Protein AF-A0A3N9P8U3-F1 (afdb_monomer)

Mean predicted aligned error: 7.66 Å

Radius of gyration: 20.91 Å; Cα contacts (8 Å, |Δi|>4): 66; chains: 1; bounding box: 48×37×59 Å

Nearest PDB structures (foldseek):
  6rko-assembly1_B  TM=9.359E-01  e=2.203E-04  Escherichia coli K-12
  7ose-assembly1_B  TM=9.452E-01  e=1.813E-03  Escherichia coli BW25113
  8b4o-assembly1_B  TM=9.334E-01  e=2.630E-03  Corynebacterium glutamicum

pLDDT: mean 86.32, std 10.21, range [51.56, 98.0]

Structure (mmCIF, N/CA/C/O backbone):
data_AF-A0A3N9P8U3-F1
#
_entry.id   AF-A0A3N9P8U3-F1
#
loop_
_atom_site.group_PDB
_atom_site.id
_atom_site.type_symbol
_atom_site.label_atom_id
_atom_site.label_alt_id
_atom_site.label_comp_id
_atom_site.label_asym_id
_atom_site.label_entity_id
_atom_site.label_seq_id
_atom_site.pdbx_PDB_ins_code
_atom_site.Cartn_x
_atom_site.Cartn_y
_atom_site.Cartn_z
_atom_site.occupancy
_atom_site.B_iso_or_equiv
_atom_site.auth_seq_id
_atom_site.auth_comp_id
_atom_site.auth_asym_id
_atom_site.auth_atom_id
_atom_site.pdbx_PDB_model_num
ATOM 1 N N . HIS A 1 1 ? -5.452 -2.810 -25.501 1.00 52.22 1 HIS A N 1
ATOM 2 C CA . HIS A 1 1 ? -4.204 -3.133 -24.777 1.00 52.22 1 HIS A CA 1
ATOM 3 C C . HIS A 1 1 ? -4.468 -3.711 -23.383 1.00 52.22 1 HIS A C 1
ATOM 5 O O . HIS A 1 1 ? -4.091 -4.853 -23.169 1.00 52.22 1 HIS A O 1
ATOM 11 N N . MET A 1 2 ? -5.184 -3.024 -22.478 1.00 51.56 2 MET A N 1
ATOM 12 C CA . MET A 1 2 ? -5.485 -3.561 -21.130 1.00 51.56 2 MET A CA 1
ATOM 13 C C . MET A 1 2 ? -6.269 -4.888 -21.149 1.00 51.56 2 MET A C 1
ATOM 15 O O . MET A 1 2 ? -5.931 -5.820 -20.431 1.00 51.56 2 MET A O 1
ATOM 19 N N . THR A 1 3 ? -7.260 -5.040 -22.031 1.00 57.19 3 THR A N 1
ATOM 20 C CA . THR A 1 3 ? -8.093 -6.259 -22.121 1.00 57.19 3 THR A CA 1
ATOM 21 C C . THR A 1 3 ? -7.338 -7.521 -22.560 1.00 57.19 3 THR A C 1
ATOM 23 O O . THR A 1 3 ? -7.812 -8.625 -22.303 1.00 57.19 3 THR A O 1
ATOM 26 N N . ALA A 1 4 ? -6.167 -7.385 -23.194 1.00 57.69 4 ALA A N 1
ATOM 27 C CA . ALA A 1 4 ? -5.326 -8.521 -23.576 1.00 57.69 4 ALA A CA 1
ATOM 28 C C . ALA A 1 4 ? -4.525 -9.068 -22.379 1.00 57.69 4 ALA A C 1
ATOM 30 O O . ALA A 1 4 ? -4.391 -10.280 -22.245 1.00 57.69 4 ALA A O 1
ATOM 31 N N . VAL A 1 5 ? -4.083 -8.187 -21.472 1.00 60.38 5 VAL A N 1
ATOM 32 C CA . VAL A 1 5 ? -3.374 -8.544 -20.227 1.00 60.38 5 VAL A CA 1
ATOM 33 C C . VAL A 1 5 ? -4.307 -9.269 -19.251 1.00 60.38 5 VAL A C 1
ATOM 35 O O . VAL A 1 5 ? -3.931 -10.268 -18.645 1.00 60.38 5 VAL A O 1
ATOM 38 N N . PHE A 1 6 ? -5.570 -8.844 -19.161 1.00 57.88 6 PHE A N 1
ATOM 39 C CA . PHE A 1 6 ? -6.568 -9.522 -18.323 1.00 57.88 6 PHE A CA 1
ATOM 40 C C . PHE A 1 6 ? -6.902 -10.950 -18.786 1.00 57.88 6 PHE A C 1
ATOM 42 O O . PHE A 1 6 ? -7.304 -11.769 -17.964 1.00 57.88 6 PHE A O 1
ATOM 49 N N . LYS A 1 7 ? -6.729 -11.276 -20.076 1.00 58.47 7 LYS A N 1
ATOM 50 C CA . LYS A 1 7 ? -6.957 -12.637 -20.595 1.00 58.47 7 LYS A CA 1
ATOM 51 C C . LYS A 1 7 ? -5.778 -13.583 -20.354 1.00 58.47 7 LYS A C 1
ATOM 53 O O . LYS A 1 7 ? -5.993 -14.788 -20.295 1.00 58.47 7 LYS A O 1
ATOM 58 N N . SER A 1 8 ? -4.558 -13.063 -20.218 1.00 63.62 8 SER A N 1
ATOM 59 C CA . SER A 1 8 ? -3.352 -13.861 -19.960 1.00 63.62 8 SER A CA 1
ATOM 60 C C . SER A 1 8 ? -3.023 -14.015 -18.471 1.00 63.62 8 SER A C 1
ATOM 62 O O . SER A 1 8 ? -2.350 -14.975 -18.104 1.00 63.62 8 SER A O 1
ATOM 64 N N . PHE A 1 9 ? -3.528 -13.128 -17.605 1.00 67.06 9 PHE A N 1
ATOM 65 C CA . PHE A 1 9 ? -3.340 -13.191 -16.152 1.00 67.06 9 PHE A CA 1
ATOM 66 C C . PHE A 1 9 ? -4.631 -13.602 -15.420 1.00 67.06 9 PHE A C 1
ATOM 68 O O . PHE A 1 9 ? -5.352 -12.732 -14.925 1.00 67.06 9 PHE A O 1
ATOM 75 N N . PRO A 1 10 ? -4.914 -14.912 -15.249 1.00 73.19 10 PRO A N 1
ATOM 76 C CA . PRO A 1 10 ? -6.064 -15.373 -14.460 1.00 73.19 10 PRO A CA 1
ATOM 77 C C . PRO A 1 10 ? -6.038 -14.836 -13.018 1.00 73.19 10 PRO A C 1
ATOM 79 O O . PRO A 1 10 ? -7.084 -14.592 -12.425 1.00 73.19 10 PRO A O 1
ATOM 82 N N . LEU A 1 11 ? -4.847 -14.557 -12.474 1.00 76.50 11 LEU A N 1
ATOM 83 C CA . LEU A 1 11 ? -4.656 -13.910 -11.170 1.00 76.50 11 LEU A CA 1
ATOM 84 C C . LEU A 1 11 ? -5.320 -12.529 -11.062 1.00 76.50 11 LEU A C 1
ATOM 86 O O . LEU A 1 11 ? -5.852 -12.206 -10.004 1.00 76.50 11 LEU A O 1
ATOM 90 N N . ALA A 1 12 ? -5.349 -11.730 -12.133 1.00 79.75 12 ALA A N 1
ATOM 91 C CA . ALA A 1 12 ? -6.002 -10.420 -12.109 1.00 79.75 12 ALA A CA 1
ATOM 92 C C . ALA A 1 12 ? -7.515 -10.555 -11.879 1.00 79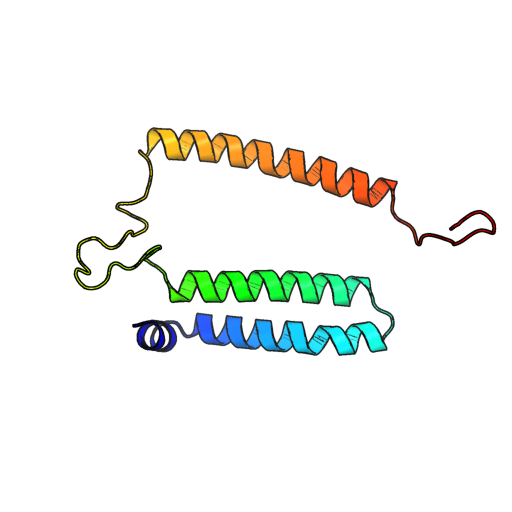.75 12 ALA A C 1
ATOM 94 O O . ALA A 1 12 ? -8.107 -9.769 -11.142 1.00 79.75 12 ALA A O 1
ATOM 95 N N . PHE A 1 13 ? -8.132 -11.598 -12.441 1.00 82.56 13 PHE A N 1
ATOM 96 C CA . PHE A 1 13 ? -9.538 -11.910 -12.195 1.00 82.56 13 PHE A CA 1
ATOM 97 C C . PHE A 1 13 ? -9.785 -12.307 -10.733 1.00 82.56 13 PHE A C 1
ATOM 99 O O . PHE A 1 13 ? -10.729 -11.815 -10.120 1.00 82.56 13 PHE A O 1
ATOM 106 N N . PHE A 1 14 ? -8.906 -13.122 -10.139 1.00 84.94 14 PHE A N 1
ATOM 107 C CA . PHE A 1 14 ? -9.001 -13.472 -8.717 1.00 84.94 14 PHE A CA 1
ATOM 108 C C . PHE A 1 14 ? -8.853 -12.254 -7.799 1.00 84.94 14 PHE A C 1
ATOM 110 O O . PHE A 1 14 ? -9.603 -12.130 -6.835 1.00 84.94 14 PHE A O 1
ATOM 117 N N . ILE A 1 15 ? -7.935 -11.332 -8.103 1.00 86.12 15 ILE A N 1
ATOM 118 C CA . ILE A 1 15 ? -7.758 -10.096 -7.326 1.00 86.12 15 ILE A CA 1
ATOM 119 C C . ILE A 1 15 ? -8.986 -9.186 -7.472 1.00 86.12 15 ILE A C 1
ATOM 121 O O . ILE A 1 15 ? -9.434 -8.612 -6.482 1.00 86.12 15 ILE A O 1
ATOM 125 N N . ALA A 1 16 ? -9.573 -9.090 -8.670 1.00 86.69 16 ALA A N 1
ATOM 126 C CA . ALA A 1 16 ? -10.802 -8.331 -8.903 1.00 86.69 16 ALA A CA 1
ATOM 127 C C . ALA A 1 16 ? -11.989 -8.918 -8.135 1.00 86.69 16 ALA A C 1
ATOM 129 O O . ALA A 1 16 ? -12.730 -8.185 -7.480 1.00 86.69 16 ALA A O 1
ATOM 130 N N . LEU A 1 17 ? -12.127 -10.244 -8.147 1.00 88.38 17 LEU A N 1
ATOM 131 C CA . LEU A 1 17 ? -13.146 -10.938 -7.372 1.00 88.38 17 LEU A CA 1
ATOM 132 C C . LEU A 1 17 ? -12.943 -10.716 -5.868 1.00 88.38 17 LEU A C 1
ATOM 134 O O . LEU A 1 17 ? -13.891 -10.391 -5.159 1.00 88.38 17 LEU A O 1
ATOM 138 N N . LEU A 1 18 ? -11.705 -10.828 -5.383 1.00 88.56 18 LEU A N 1
ATOM 139 C CA . LEU A 1 18 ? -11.369 -10.587 -3.982 1.00 88.56 18 LEU A CA 1
ATOM 140 C C . LEU A 1 18 ? -11.639 -9.134 -3.575 1.00 88.56 18 LEU A C 1
ATOM 142 O O . LEU A 1 18 ? -12.159 -8.903 -2.488 1.00 88.56 18 LEU A O 1
ATOM 146 N N . ASN A 1 19 ? -11.354 -8.163 -4.447 1.00 90.06 19 ASN A N 1
ATOM 147 C CA . ASN A 1 19 ? -11.691 -6.758 -4.228 1.00 90.06 19 ASN A CA 1
ATOM 148 C C . ASN A 1 19 ? -13.209 -6.560 -4.095 1.00 90.06 19 ASN A C 1
ATOM 150 O O . ASN A 1 19 ? -13.668 -5.948 -3.133 1.00 90.06 19 ASN A O 1
ATOM 154 N N . MET A 1 20 ? -13.988 -7.144 -5.008 1.00 89.31 20 MET A N 1
ATOM 155 C CA . MET A 1 20 ? -15.449 -7.075 -4.972 1.00 89.31 20 MET A CA 1
ATOM 156 C C . MET A 1 20 ? -16.013 -7.694 -3.685 1.00 89.31 20 MET A C 1
ATOM 158 O O . MET A 1 20 ? -16.891 -7.110 -3.049 1.00 89.31 20 MET A O 1
ATOM 162 N N . LEU A 1 21 ? -15.468 -8.837 -3.257 1.00 89.88 21 LEU A N 1
ATOM 163 C CA . LEU A 1 21 ? -15.828 -9.475 -1.991 1.00 89.88 21 LEU A CA 1
ATOM 164 C C . LEU A 1 21 ? -15.431 -8.620 -0.782 1.00 89.88 21 LEU A C 1
ATOM 166 O O . LEU A 1 21 ? -16.218 -8.504 0.154 1.00 89.88 21 LEU A O 1
ATOM 170 N N . ALA A 1 22 ? -14.253 -7.990 -0.802 1.00 88.06 22 ALA A N 1
ATOM 171 C CA . ALA A 1 22 ? -13.806 -7.098 0.264 1.00 88.06 22 ALA A CA 1
ATOM 172 C C . ALA A 1 22 ? -14.748 -5.895 0.412 1.00 88.06 22 ALA A C 1
ATOM 174 O O . ALA A 1 22 ? -15.158 -5.588 1.528 1.00 88.06 22 ALA A O 1
ATOM 175 N N . ILE A 1 23 ? -15.162 -5.277 -0.701 1.00 89.62 23 ILE A 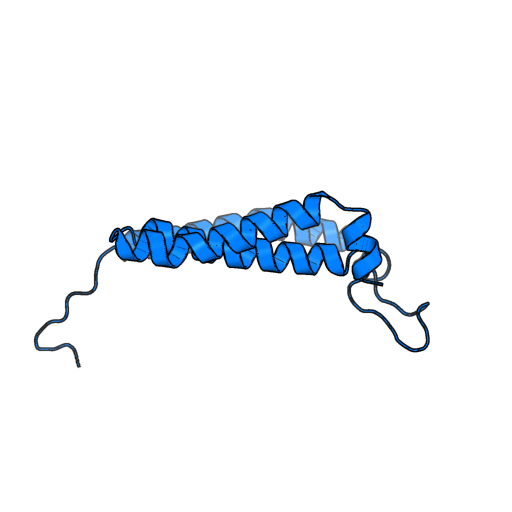N 1
ATOM 176 C CA . ILE A 1 23 ? -16.133 -4.173 -0.709 1.00 89.62 23 ILE A CA 1
ATOM 177 C C . ILE A 1 23 ? -17.492 -4.641 -0.181 1.00 89.62 23 ILE A C 1
ATOM 179 O O . ILE A 1 23 ? -18.065 -3.990 0.691 1.00 89.62 23 ILE A O 1
ATOM 183 N N . ALA A 1 24 ? -17.993 -5.785 -0.652 1.00 89.75 24 ALA A N 1
ATOM 184 C CA . ALA A 1 24 ? -19.269 -6.340 -0.203 1.00 89.75 24 ALA A CA 1
ATOM 185 C C . ALA A 1 24 ? -19.264 -6.725 1.288 1.00 89.75 24 ALA A C 1
ATOM 187 O O . ALA A 1 24 ? -20.304 -6.686 1.948 1.00 89.75 24 ALA A O 1
ATOM 188 N N . ASN A 1 25 ? -18.100 -7.069 1.845 1.00 89.12 25 ASN A N 1
ATOM 189 C CA . ASN A 1 25 ? -17.975 -7.430 3.252 1.00 89.12 25 ASN A CA 1
ATOM 190 C C . ASN A 1 25 ? -18.011 -6.213 4.197 1.00 89.12 25 ASN A C 1
ATOM 192 O O . ASN A 1 25 ? -18.340 -6.373 5.370 1.00 89.12 25 ASN A O 1
ATOM 196 N N . ILE A 1 26 ? -17.740 -4.996 3.707 1.00 87.88 26 ILE A N 1
ATOM 197 C CA . ILE A 1 26 ? -17.783 -3.761 4.510 1.00 87.88 26 ILE A CA 1
ATOM 198 C C . ILE A 1 26 ? -19.175 -3.513 5.123 1.00 87.88 26 ILE A C 1
ATOM 200 O O . ILE A 1 26 ? -19.259 -3.466 6.352 1.00 87.88 26 ILE A O 1
ATOM 204 N N . PRO A 1 27 ? -20.279 -3.394 4.350 1.00 87.81 27 PRO A N 1
ATOM 205 C CA . PRO A 1 27 ? -21.600 -3.151 4.931 1.00 87.81 27 PRO A CA 1
ATOM 206 C C . PRO A 1 27 ? -22.026 -4.292 5.860 1.00 87.81 27 PRO A C 1
ATOM 208 O O . PRO A 1 27 ? -22.596 -4.045 6.920 1.00 87.81 27 PRO A O 1
ATOM 211 N N . ARG A 1 28 ? -21.681 -5.541 5.519 1.00 87.31 28 ARG A N 1
ATOM 212 C CA . ARG A 1 28 ? -21.967 -6.713 6.355 1.00 87.31 28 ARG A CA 1
ATOM 213 C C . ARG A 1 28 ? -21.310 -6.616 7.735 1.00 87.31 28 ARG A C 1
ATOM 215 O O . ARG A 1 28 ? -21.973 -6.856 8.740 1.00 87.31 28 ARG A O 1
ATOM 222 N N . GLU A 1 29 ? -20.025 -6.277 7.803 1.00 87.94 29 GLU A N 1
ATOM 223 C CA . GLU A 1 29 ? -19.299 -6.168 9.078 1.00 87.94 29 GLU A CA 1
ATOM 224 C C . GLU A 1 29 ? -19.752 -4.949 9.898 1.00 87.94 29 GLU A C 1
ATOM 226 O O . GLU A 1 29 ? -19.810 -5.034 11.127 1.00 87.94 29 GLU A O 1
ATOM 231 N N . ILE A 1 30 ? -20.161 -3.859 9.235 1.00 87.44 30 ILE A N 1
ATOM 232 C CA . ILE A 1 30 ? -20.790 -2.700 9.892 1.00 87.44 30 ILE A CA 1
ATOM 233 C C . ILE A 1 30 ? -22.124 -3.107 10.535 1.00 87.44 30 ILE A C 1
ATOM 235 O O . ILE A 1 30 ? -22.345 -2.822 11.709 1.00 87.44 30 ILE A O 1
ATOM 239 N N . HIS A 1 31 ? -22.984 -3.850 9.827 1.00 87.88 31 HIS A N 1
ATOM 240 C CA . HIS A 1 31 ? -24.243 -4.355 10.395 1.00 87.88 31 HIS A CA 1
ATOM 241 C C . HIS A 1 31 ? -24.033 -5.265 11.616 1.00 87.88 31 HIS A C 1
ATOM 243 O O . HIS A 1 31 ? -24.866 -5.295 12.520 1.00 87.88 31 HIS A O 1
ATOM 249 N N . HIS A 1 32 ? -22.911 -5.985 11.675 1.00 88.56 32 HIS A N 1
ATOM 250 C CA . HIS A 1 32 ? -22.544 -6.814 12.822 1.00 88.56 32 HIS A CA 1
ATOM 251 C C . HIS A 1 32 ? -21.816 -6.050 13.948 1.00 88.56 32 HIS A C 1
ATOM 253 O O . HIS A 1 32 ? -21.376 -6.695 14.901 1.00 88.56 32 HIS A O 1
ATOM 259 N N . ASN A 1 33 ? -21.701 -4.714 13.881 1.00 85.31 33 ASN A N 1
ATOM 260 C CA . ASN A 1 33 ? -20.962 -3.866 14.833 1.00 85.31 33 ASN A CA 1
ATOM 261 C C . ASN A 1 33 ? -19.486 -4.282 15.012 1.00 85.31 33 ASN A C 1
ATOM 263 O O . ASN A 1 33 ? -18.916 -4.195 16.102 1.00 85.31 33 ASN A O 1
ATOM 267 N N . ARG A 1 34 ? -18.853 -4.787 13.945 1.00 87.88 34 ARG A N 1
ATOM 268 C CA . ARG A 1 34 ? -17.452 -5.239 13.935 1.00 87.88 34 ARG A CA 1
ATOM 269 C C . ARG A 1 34 ? -16.566 -4.239 13.194 1.00 87.88 34 ARG A C 1
ATOM 271 O O . ARG A 1 34 ? -15.904 -4.580 12.213 1.00 87.88 34 ARG A O 1
ATOM 278 N N . ASP A 1 35 ? -16.510 -3.012 13.705 1.00 85.38 35 ASP A N 1
ATOM 279 C CA . ASP A 1 35 ? -15.862 -1.856 13.062 1.00 85.38 35 ASP A CA 1
AT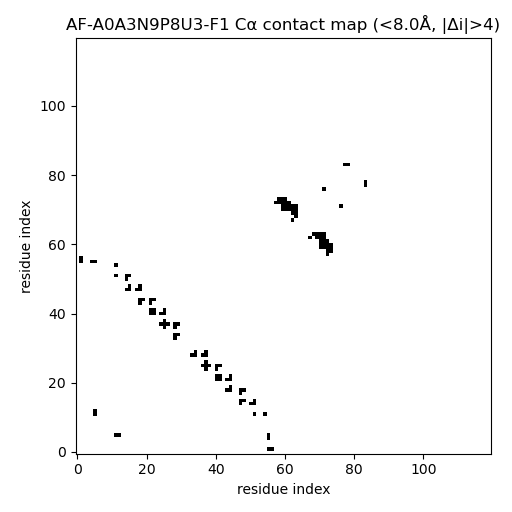OM 280 C C . ASP A 1 35 ? -14.410 -2.123 12.625 1.00 85.38 35 ASP A C 1
ATOM 282 O O . ASP A 1 35 ? -13.998 -1.736 11.533 1.00 85.38 35 ASP A O 1
ATOM 286 N N . PHE A 1 36 ? -13.636 -2.863 13.427 1.00 86.25 36 PHE A N 1
ATOM 287 C CA . PHE A 1 36 ? -12.251 -3.214 13.089 1.00 86.25 36 PHE A CA 1
ATOM 288 C C . PHE A 1 36 ? -12.142 -4.096 11.832 1.00 86.25 36 PHE A C 1
ATOM 290 O O . PHE A 1 36 ? -11.234 -3.924 11.019 1.00 86.25 36 PHE A O 1
ATOM 297 N N . ARG A 1 37 ? -13.079 -5.033 11.637 1.00 88.56 37 ARG A N 1
ATOM 298 C CA . ARG A 1 37 ? -13.103 -5.900 10.447 1.00 88.56 37 ARG A CA 1
ATOM 299 C C . ARG A 1 37 ? -13.586 -5.150 9.214 1.00 88.56 37 ARG A C 1
ATOM 301 O O . ARG A 1 37 ? -13.070 -5.394 8.122 1.00 88.56 37 ARG A O 1
ATOM 308 N N . ALA A 1 38 ? -14.526 -4.223 9.387 1.00 88.94 38 ALA A N 1
ATOM 309 C CA . ALA A 1 38 ? -14.936 -3.312 8.325 1.00 88.94 38 ALA A CA 1
ATOM 310 C C . ALA A 1 38 ? -13.759 -2.426 7.874 1.00 88.94 38 ALA A C 1
ATOM 312 O O . ALA A 1 38 ? -13.504 -2.309 6.676 1.00 88.94 38 ALA A O 1
ATOM 313 N N . PHE A 1 39 ? -12.977 -1.896 8.822 1.00 88.69 39 PHE A N 1
ATOM 314 C CA . PHE A 1 39 ? -11.759 -1.135 8.535 1.00 88.69 39 PHE A CA 1
ATOM 315 C C . PHE A 1 39 ? -10.729 -1.963 7.755 1.00 88.69 39 PHE A C 1
ATOM 317 O O . PHE A 1 39 ? -10.269 -1.535 6.698 1.00 88.69 39 PHE A O 1
ATOM 324 N N . LEU A 1 40 ? -10.428 -3.184 8.211 1.00 92.56 40 LEU A N 1
ATOM 325 C CA . LEU A 1 40 ? -9.479 -4.057 7.516 1.00 92.56 40 LEU A CA 1
ATOM 326 C C .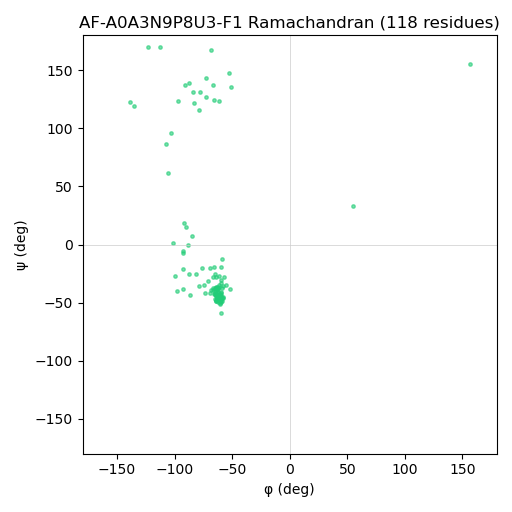 LEU A 1 40 ? -9.958 -4.428 6.102 1.00 92.56 40 LEU A C 1
ATOM 328 O O . LEU A 1 40 ? -9.151 -4.475 5.175 1.00 92.56 40 LEU A O 1
ATOM 332 N N . SER A 1 41 ? -11.267 -4.635 5.920 1.00 91.00 41 SER A N 1
ATOM 333 C CA . SER A 1 41 ? -11.872 -4.896 4.605 1.00 91.00 41 SER A CA 1
ATOM 334 C C . SER A 1 41 ? -11.736 -3.690 3.664 1.00 91.00 41 SER A C 1
ATOM 336 O O . SER A 1 41 ? -11.448 -3.864 2.481 1.00 91.00 41 SER A O 1
ATOM 338 N N . SER A 1 42 ? -11.855 -2.466 4.190 1.00 91.88 42 SER A N 1
ATOM 339 C CA . SER A 1 42 ? -11.597 -1.229 3.440 1.00 91.88 42 SER A CA 1
ATOM 340 C C . SER A 1 42 ? -10.129 -1.109 3.013 1.00 91.88 42 SER A C 1
ATOM 342 O O . SER A 1 42 ? -9.843 -0.891 1.835 1.00 91.88 42 SER A O 1
ATOM 344 N N . CYS A 1 43 ? -9.182 -1.356 3.927 1.00 93.00 43 CYS A N 1
ATOM 345 C CA . CYS A 1 43 ? -7.755 -1.388 3.594 1.00 93.00 43 CYS A CA 1
ATOM 346 C C . CYS A 1 43 ? -7.442 -2.434 2.513 1.00 93.00 43 CYS A C 1
ATOM 348 O O . CYS A 1 43 ? -6.736 -2.138 1.549 1.00 93.00 43 CYS A O 1
ATOM 350 N N . ALA A 1 44 ? -7.997 -3.643 2.642 1.00 93.38 44 ALA A N 1
ATOM 351 C CA . ALA A 1 44 ? -7.829 -4.710 1.658 1.00 93.38 44 ALA A CA 1
ATOM 352 C C . ALA A 1 44 ? -8.410 -4.330 0.287 1.00 93.38 44 ALA A C 1
ATOM 354 O O . ALA A 1 44 ? -7.793 -4.619 -0.738 1.00 93.38 44 ALA A O 1
ATOM 355 N N . SER A 1 45 ? -9.554 -3.641 0.260 1.00 92.69 45 SER A N 1
ATOM 356 C CA . SER A 1 45 ? -10.135 -3.114 -0.975 1.00 92.69 45 SER A CA 1
ATOM 357 C C . SER A 1 45 ? -9.188 -2.124 -1.661 1.00 92.69 45 SER A C 1
ATOM 359 O O . SER A 1 45 ? -8.861 -2.301 -2.833 1.00 92.69 45 SER A O 1
ATOM 361 N N . ILE A 1 46 ? -8.663 -1.137 -0.931 1.00 93.56 46 ILE A N 1
ATOM 362 C CA . ILE A 1 46 ? -7.725 -0.152 -1.491 1.00 93.56 46 ILE A CA 1
ATOM 363 C C . ILE A 1 46 ? -6.483 -0.847 -2.069 1.00 93.56 46 ILE A C 1
ATOM 365 O O . ILE A 1 46 ? -6.093 -0.571 -3.204 1.00 93.56 46 ILE A O 1
ATOM 369 N N . LEU A 1 47 ? -5.894 -1.793 -1.328 1.00 93.62 47 LEU A N 1
ATOM 370 C CA . LEU A 1 47 ? -4.727 -2.551 -1.787 1.00 93.62 47 LEU A CA 1
ATOM 371 C C . LEU A 1 47 ? -5.025 -3.370 -3.047 1.00 93.62 47 LEU A C 1
ATOM 373 O O . LEU A 1 47 ? -4.243 -3.340 -3.996 1.00 93.62 47 LEU A O 1
ATOM 377 N N . ALA A 1 48 ? -6.153 -4.081 -3.079 1.00 91.19 48 ALA A N 1
ATOM 378 C CA . ALA A 1 48 ? -6.530 -4.894 -4.229 1.00 91.19 48 ALA A CA 1
ATOM 379 C C . ALA A 1 48 ? -6.839 -4.033 -5.466 1.00 91.19 48 ALA A C 1
ATOM 381 O O . ALA A 1 48 ? -6.442 -4.398 -6.570 1.00 91.19 48 ALA A O 1
ATOM 382 N N . LEU A 1 49 ? -7.460 -2.861 -5.294 1.00 91.88 49 LEU A N 1
ATOM 383 C CA . LEU A 1 49 ? -7.683 -1.907 -6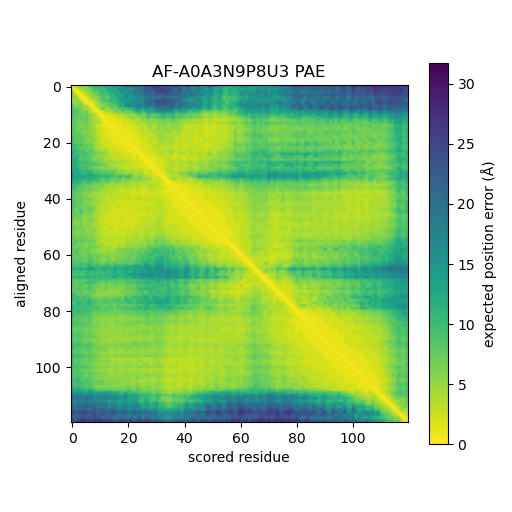.382 1.00 91.88 49 LEU A CA 1
ATOM 384 C C . LEU A 1 49 ? -6.355 -1.393 -6.954 1.00 91.88 49 LEU A C 1
ATOM 386 O O . LEU A 1 49 ? -6.160 -1.377 -8.170 1.00 91.88 49 LEU A O 1
ATOM 390 N N . MET A 1 50 ? -5.419 -1.021 -6.079 1.00 92.50 50 MET A N 1
ATOM 391 C CA . MET A 1 50 ? -4.100 -0.538 -6.485 1.00 92.50 50 MET A CA 1
ATOM 392 C C . MET A 1 50 ? -3.289 -1.638 -7.189 1.00 92.50 50 MET A C 1
ATOM 394 O O . MET A 1 50 ? -2.631 -1.374 -8.195 1.00 92.50 50 MET A O 1
ATOM 398 N N . ALA A 1 51 ? -3.396 -2.887 -6.725 1.00 89.88 51 ALA A N 1
ATOM 399 C CA . ALA A 1 51 ? -2.784 -4.045 -7.371 1.00 89.88 51 ALA A CA 1
ATOM 400 C C . ALA A 1 51 ? -3.371 -4.318 -8.766 1.00 89.88 51 ALA A C 1
ATOM 402 O O . ALA A 1 51 ? -2.617 -4.566 -9.705 1.00 89.88 51 ALA A O 1
ATOM 403 N N . LEU A 1 52 ? -4.696 -4.229 -8.932 1.00 88.75 52 LEU A N 1
ATOM 404 C CA . LEU A 1 52 ? -5.348 -4.373 -10.241 1.00 88.75 52 LEU A CA 1
ATOM 405 C C . LEU A 1 52 ? -4.864 -3.324 -11.231 1.00 88.75 52 LEU A C 1
ATOM 407 O O . LEU A 1 52 ? -4.572 -3.651 -12.381 1.00 88.75 52 LEU A O 1
ATOM 411 N N . PHE A 1 53 ? -4.757 -2.077 -10.775 1.00 87.50 53 PHE A N 1
ATOM 412 C CA . PHE A 1 53 ? -4.227 -0.998 -11.592 1.00 87.50 53 PHE A CA 1
ATOM 413 C C . PHE A 1 53 ? -2.781 -1.282 -12.015 1.00 87.50 53 PHE A C 1
ATOM 415 O O . PHE A 1 53 ? -2.476 -1.230 -13.205 1.00 87.50 53 PHE A O 1
ATOM 422 N N . ALA A 1 54 ? -1.918 -1.667 -11.069 1.00 87.50 54 ALA A N 1
ATOM 423 C CA . ALA A 1 54 ? -0.518 -1.988 -11.339 1.00 87.50 54 ALA A CA 1
ATOM 424 C C . ALA A 1 54 ? -0.360 -3.140 -12.348 1.00 87.50 54 ALA A C 1
ATOM 426 O O . ALA A 1 54 ? 0.408 -3.020 -13.301 1.00 87.50 54 ALA A O 1
ATOM 427 N N . ILE A 1 55 ? -1.123 -4.228 -12.190 1.00 85.50 55 ILE A N 1
ATOM 428 C CA . ILE A 1 55 ? -1.118 -5.366 -13.125 1.00 85.50 55 ILE A CA 1
ATOM 429 C C . ILE A 1 55 ? -1.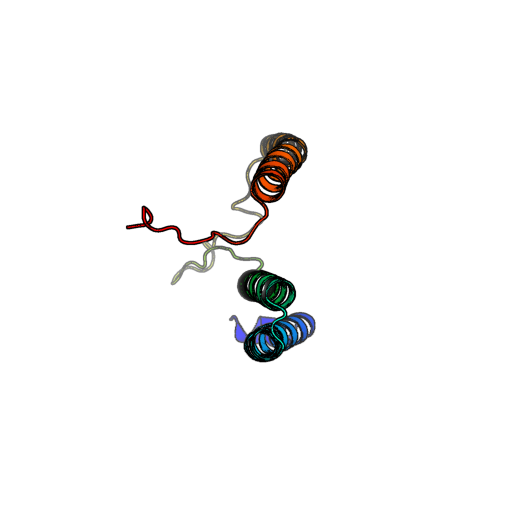621 -4.942 -14.510 1.00 85.50 55 ILE A C 1
ATOM 431 O O . ILE A 1 55 ? -1.096 -5.400 -15.520 1.00 85.50 55 ILE A O 1
ATOM 435 N N . GLY A 1 56 ? -2.623 -4.062 -14.569 1.00 83.38 56 GLY A N 1
ATOM 436 C CA . GLY A 1 56 ? -3.222 -3.614 -15.824 1.00 83.38 56 GLY A CA 1
ATOM 437 C C . GLY A 1 56 ? -2.290 -2.783 -16.709 1.00 83.38 56 GLY A C 1
ATOM 438 O O . GLY A 1 56 ? -2.460 -2.794 -17.930 1.00 83.38 56 GLY A O 1
ATOM 439 N N . ILE A 1 57 ? -1.325 -2.074 -16.115 1.00 84.81 57 ILE A N 1
ATOM 440 C CA . ILE A 1 57 ? -0.376 -1.219 -16.847 1.00 84.81 57 ILE A CA 1
ATOM 441 C C . ILE A 1 57 ? 0.989 -1.887 -17.062 1.00 84.81 57 ILE A C 1
ATOM 443 O O . ILE A 1 57 ? 1.644 -1.617 -18.070 1.00 84.81 57 ILE A O 1
ATOM 447 N N . TYR A 1 58 ? 1.388 -2.814 -16.183 1.00 83.12 58 TYR A N 1
ATOM 448 C CA . TYR A 1 58 ? 2.668 -3.523 -16.263 1.00 83.12 58 TYR A CA 1
ATOM 449 C C . TYR A 1 58 ? 2.917 -4.141 -17.658 1.00 83.12 58 TYR A C 1
ATOM 451 O O . TYR A 1 58 ? 2.018 -4.775 -18.216 1.00 83.12 58 TYR A O 1
ATOM 459 N N . PRO A 1 59 ? 4.130 -4.014 -18.241 1.00 83.81 59 PRO A N 1
ATOM 460 C CA . PRO A 1 59 ? 5.362 -3.429 -17.685 1.00 83.81 59 PRO A CA 1
ATOM 461 C C . PRO A 1 59 ? 5.517 -1.915 -17.913 1.00 83.81 59 PRO A C 1
ATOM 463 O O . PRO A 1 59 ? 6.524 -1.333 -17.502 1.00 83.81 59 PRO A O 1
ATOM 466 N N . ASN A 1 60 ? 4.561 -1.277 -18.588 1.00 88.06 60 ASN A N 1
ATOM 467 C CA . ASN A 1 60 ? 4.611 0.150 -18.877 1.00 88.06 60 ASN A CA 1
ATOM 468 C C . ASN A 1 60 ? 3.993 0.945 -17.722 1.00 88.06 60 ASN A C 1
ATOM 470 O O . ASN A 1 60 ? 2.971 0.577 -17.155 1.00 88.06 60 ASN A O 1
ATOM 474 N N . ILE A 1 61 ? 4.612 2.061 -17.374 1.00 86.88 61 ILE A N 1
ATOM 475 C CA . ILE A 1 61 ? 4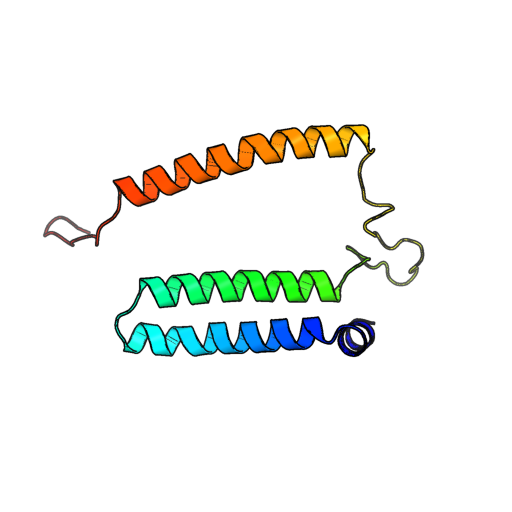.103 2.970 -16.344 1.00 86.88 61 ILE A CA 1
ATOM 476 C C . ILE A 1 61 ? 3.359 4.122 -17.020 1.00 86.88 61 ILE A C 1
ATOM 478 O O . ILE A 1 61 ? 2.290 4.525 -16.567 1.00 86.88 61 ILE A O 1
ATOM 482 N N . VAL A 1 62 ? 3.898 4.618 -18.138 1.00 87.06 62 VAL A N 1
ATOM 483 C CA . VAL A 1 62 ? 3.288 5.688 -18.933 1.00 87.06 62 VAL A CA 1
ATOM 484 C C . VAL A 1 62 ? 3.362 5.313 -20.406 1.00 87.06 62 VAL A C 1
ATOM 486 O 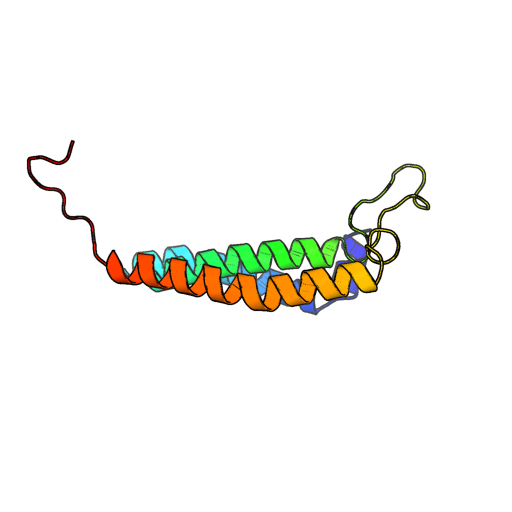O . VAL A 1 62 ? 4.445 5.138 -20.963 1.00 87.06 62 VAL A O 1
ATOM 489 N N . PHE A 1 63 ? 2.199 5.192 -21.041 1.00 84.00 63 PHE A N 1
ATOM 490 C CA . PHE A 1 63 ? 2.100 4.934 -22.473 1.00 84.00 63 PHE A CA 1
ATOM 491 C C . PHE A 1 63 ? 2.206 6.240 -23.253 1.00 84.00 63 PHE A C 1
ATOM 493 O O . PHE A 1 63 ? 1.495 7.201 -22.960 1.00 84.00 63 PHE A O 1
ATOM 500 N N . SER A 1 64 ? 3.059 6.249 -24.273 1.00 85.25 64 SER A N 1
ATOM 501 C CA . SER A 1 64 ? 3.113 7.336 -25.247 1.00 85.25 64 SER A CA 1
ATOM 502 C C . SER A 1 64 ? 2.175 7.036 -26.420 1.00 85.25 64 SER A C 1
ATOM 504 O O . SER A 1 64 ? 2.111 5.907 -26.909 1.00 85.25 64 SER A O 1
ATOM 506 N N . ASN A 1 65 ? 1.432 8.044 -26.872 1.00 82.75 65 ASN A N 1
ATOM 507 C CA . ASN A 1 65 ? 0.545 7.995 -28.036 1.00 82.75 65 ASN A CA 1
ATOM 508 C C . ASN A 1 65 ? 0.723 9.327 -28.784 1.00 82.75 65 ASN A C 1
ATOM 510 O O . ASN A 1 65 ? 0.556 10.367 -28.141 1.00 82.75 65 ASN A O 1
ATOM 514 N N . PRO A 1 66 ? 1.097 9.352 -30.081 1.00 84.88 66 PRO A N 1
ATOM 515 C CA . PRO A 1 66 ? 1.042 8.276 -31.086 1.00 84.88 66 PRO A CA 1
ATOM 516 C C . PRO A 1 66 ? 2.287 7.407 -31.260 1.00 84.88 66 PRO A C 1
ATOM 518 O O . PRO A 1 66 ? 2.205 6.436 -32.002 1.00 84.88 66 PRO A O 1
ATOM 521 N N . PHE A 1 67 ? 3.406 7.707 -30.597 1.00 84.19 67 PHE A N 1
ATOM 522 C CA . PHE A 1 67 ? 4.673 6.984 -30.769 1.00 84.19 67 PHE A CA 1
ATOM 523 C C . PHE A 1 67 ? 4.927 6.019 -29.597 1.00 84.19 67 PHE A C 1
ATOM 525 O O . PHE A 1 67 ? 5.455 6.448 -28.566 1.00 84.19 67 PHE A O 1
ATOM 532 N N . PRO A 1 68 ? 4.585 4.718 -29.712 1.00 80.56 68 PRO A N 1
ATOM 533 C CA . PRO A 1 68 ? 4.630 3.785 -28.584 1.00 80.56 68 PRO A CA 1
ATOM 534 C C . PRO A 1 68 ? 6.059 3.461 -28.128 1.00 80.56 68 PRO A C 1
ATOM 536 O O . PRO A 1 68 ? 6.253 3.036 -26.991 1.00 80.56 68 PRO A O 1
ATOM 539 N N . GLU A 1 69 ? 7.052 3.685 -28.990 1.00 81.94 69 GLU A N 1
ATOM 540 C CA . GLU A 1 69 ? 8.486 3.492 -28.731 1.00 81.94 69 GLU A CA 1
ATOM 541 C C . GLU A 1 69 ? 9.035 4.380 -27.604 1.00 81.94 69 GLU A C 1
ATOM 543 O O . GLU A 1 69 ? 9.954 3.975 -26.897 1.00 81.94 69 GLU A O 1
ATOM 548 N N . TYR A 1 70 ? 8.417 5.541 -27.368 1.00 83.94 70 TYR A N 1
ATOM 549 C CA . TYR A 1 70 ? 8.767 6.446 -26.268 1.00 83.94 70 TYR A CA 1
ATOM 550 C C . TYR A 1 70 ? 7.981 6.166 -24.978 1.00 83.94 70 TYR A C 1
ATOM 552 O O . TYR A 1 70 ? 7.930 7.011 -24.085 1.00 83.94 70 TYR A O 1
ATOM 560 N N . SER A 1 71 ? 7.330 5.004 -24.863 1.00 85.50 71 SER A N 1
ATOM 561 C CA . SER A 1 71 ? 6.630 4.630 -23.628 1.00 85.50 71 SER A CA 1
ATOM 562 C C . SER A 1 71 ? 7.618 4.403 -22.481 1.00 85.50 71 SER A C 1
ATOM 564 O O . SER A 1 71 ? 8.653 3.751 -22.643 1.00 85.50 71 SER A O 1
ATOM 566 N N . LEU A 1 72 ? 7.277 4.902 -21.293 1.00 88.00 72 LEU A N 1
ATOM 567 C CA . LEU A 1 72 ? 8.053 4.671 -20.079 1.00 88.00 72 LEU A CA 1
ATOM 568 C C . LEU A 1 72 ? 7.668 3.320 -19.483 1.00 88.00 72 LEU A C 1
ATOM 570 O O . LEU A 1 72 ? 6.510 3.081 -19.137 1.00 88.00 72 LEU A O 1
ATOM 574 N N . ASN A 1 73 ? 8.658 2.451 -19.338 1.00 89.50 73 ASN A N 1
ATOM 575 C CA . ASN A 1 73 ? 8.552 1.120 -18.766 1.00 89.50 73 ASN A CA 1
ATOM 576 C C . ASN A 1 73 ? 9.513 0.954 -17.588 1.00 89.50 73 ASN A C 1
ATOM 578 O O . ASN A 1 73 ? 10.384 1.785 -17.341 1.00 89.50 73 ASN A O 1
ATOM 582 N N . ILE A 1 74 ? 9.364 -0.140 -16.847 1.00 88.31 74 ILE A N 1
ATOM 583 C CA . ILE A 1 74 ? 10.188 -0.404 -15.657 1.00 88.31 74 ILE A CA 1
ATOM 584 C C . ILE A 1 74 ? 11.697 -0.497 -15.940 1.00 88.31 74 ILE A C 1
ATOM 586 O O . ILE A 1 74 ? 12.488 -0.366 -15.013 1.00 88.31 74 ILE A O 1
ATOM 590 N N . TYR A 1 75 ? 12.106 -0.731 -17.189 1.00 86.94 75 TYR A N 1
ATOM 591 C CA . TYR A 1 75 ? 13.509 -0.914 -17.560 1.00 86.94 75 TYR A CA 1
ATOM 592 C C . TYR A 1 75 ? 14.168 0.398 -17.986 1.00 86.94 75 TYR A C 1
ATOM 594 O O . TYR A 1 75 ? 15.325 0.630 -17.650 1.00 86.94 75 TYR A O 1
ATOM 602 N N . ASN A 1 76 ? 13.442 1.265 -18.699 1.00 88.94 76 ASN A N 1
ATOM 603 C CA . ASN A 1 76 ? 13.953 2.561 -19.148 1.00 88.94 76 ASN A CA 1
ATOM 604 C C . ASN A 1 76 ? 13.754 3.680 -18.114 1.00 88.94 76 ASN A C 1
ATOM 606 O O . ASN A 1 76 ? 14.526 4.633 -18.102 1.00 88.94 76 ASN A O 1
ATOM 610 N N . ALA A 1 77 ? 12.757 3.556 -17.232 1.00 86.62 77 ALA A N 1
ATOM 611 C CA . ALA A 1 77 ? 12.440 4.558 -16.217 1.00 86.62 77 ALA A CA 1
ATOM 612 C C . ALA A 1 77 ? 13.143 4.298 -14.874 1.00 86.62 77 ALA A C 1
ATOM 614 O O . ALA A 1 77 ? 13.061 5.120 -13.960 1.00 86.62 77 ALA A O 1
ATOM 615 N N . ALA A 1 78 ? 13.821 3.155 -14.724 1.00 88.25 78 ALA A N 1
ATOM 616 C CA . ALA A 1 78 ? 14.553 2.837 -13.507 1.00 88.25 78 ALA A CA 1
ATOM 617 C C . ALA A 1 78 ? 15.833 3.675 -13.378 1.00 88.25 78 ALA A C 1
ATOM 619 O O . ALA A 1 78 ? 16.553 3.933 -14.342 1.00 88.25 78 ALA A O 1
ATOM 620 N N . SER A 1 79 ? 16.146 4.066 -12.142 1.00 89.56 79 SER A N 1
ATOM 621 C CA . SER A 1 79 ? 17.444 4.658 -11.809 1.00 89.56 79 SER A CA 1
ATOM 622 C C . SER A 1 79 ? 18.578 3.633 -11.924 1.00 89.56 79 SER A C 1
ATOM 624 O O . SER A 1 79 ? 18.345 2.425 -11.966 1.00 89.56 79 SER A O 1
ATOM 626 N N . SER A 1 80 ? 19.828 4.112 -11.907 1.00 92.31 80 SER A N 1
ATOM 627 C CA . SER A 1 80 ? 21.003 3.231 -11.897 1.00 92.31 80 SER A CA 1
ATOM 628 C C . SER A 1 80 ? 20.934 2.196 -10.763 1.00 92.31 80 SER A C 1
ATOM 630 O O . SER A 1 80 ? 20.448 2.495 -9.667 1.00 92.31 80 SER A O 1
ATOM 632 N N . ALA A 1 81 ? 21.481 0.996 -10.990 1.00 92.50 81 ALA A N 1
ATOM 633 C CA . ALA A 1 81 ? 21.465 -0.086 -10.001 1.00 92.50 81 ALA A CA 1
ATOM 634 C C . ALA A 1 81 ? 22.074 0.333 -8.651 1.00 92.50 81 ALA A C 1
ATOM 636 O O . ALA A 1 81 ? 21.596 -0.071 -7.591 1.00 92.50 81 ALA A O 1
ATOM 637 N N . ARG A 1 82 ? 23.104 1.192 -8.671 1.00 93.12 82 ARG A N 1
ATOM 638 C CA . ARG A 1 82 ? 23.725 1.718 -7.451 1.00 93.12 82 ARG A CA 1
ATOM 639 C C . ARG A 1 82 ? 22.748 2.577 -6.650 1.00 93.12 82 ARG A C 1
ATOM 641 O O . ARG A 1 82 ? 22.602 2.368 -5.451 1.00 93.12 82 ARG A O 1
ATOM 648 N N . THR A 1 83 ? 22.065 3.510 -7.309 1.00 94.69 83 THR A N 1
ATOM 649 C CA . THR A 1 83 ? 21.069 4.380 -6.669 1.00 94.69 83 THR A CA 1
ATOM 650 C C . THR A 1 83 ? 19.881 3.574 -6.149 1.00 94.69 83 THR A C 1
ATOM 652 O O . THR A 1 83 ? 19.446 3.797 -5.021 1.00 94.69 83 THR A O 1
ATOM 655 N N . LEU A 1 84 ? 19.397 2.604 -6.931 1.00 93.88 84 LEU A N 1
ATOM 656 C CA . LEU A 1 84 ? 18.284 1.739 -6.539 1.00 93.88 84 LEU A CA 1
ATOM 657 C C . LEU A 1 84 ? 18.612 0.933 -5.274 1.00 93.88 84 LEU A C 1
ATOM 659 O O . LEU A 1 84 ? 17.807 0.896 -4.348 1.00 93.88 84 LEU A O 1
ATOM 663 N N . ASN A 1 85 ? 19.814 0.355 -5.196 1.00 95.88 85 ASN A N 1
ATOM 664 C CA . ASN A 1 85 ? 20.262 -0.381 -4.011 1.00 95.88 85 ASN A CA 1
ATOM 665 C C . ASN A 1 85 ? 20.364 0.512 -2.768 1.00 95.88 85 ASN A C 1
ATOM 667 O O . ASN A 1 85 ? 19.949 0.106 -1.686 1.00 95.88 85 ASN A O 1
ATOM 671 N N . ILE A 1 86 ? 20.876 1.739 -2.909 1.00 96.75 86 ILE A N 1
ATOM 672 C CA . ILE A 1 86 ? 20.948 2.690 -1.789 1.00 96.75 86 ILE A CA 1
ATOM 673 C C . ILE A 1 86 ? 19.539 3.029 -1.285 1.00 96.75 86 ILE A C 1
ATOM 675 O O . ILE A 1 86 ? 19.283 2.955 -0.084 1.00 96.75 86 ILE A O 1
ATOM 679 N N . MET A 1 87 ? 18.608 3.351 -2.190 1.00 96.56 87 MET A N 1
ATOM 680 C CA . MET A 1 87 ? 17.221 3.651 -1.822 1.00 96.56 87 MET A CA 1
ATOM 681 C C . MET A 1 87 ? 16.521 2.445 -1.183 1.00 96.56 87 MET A C 1
ATOM 683 O O . MET A 1 87 ? 15.763 2.624 -0.234 1.00 96.56 87 MET A O 1
ATOM 687 N N . LEU A 1 88 ? 16.807 1.224 -1.646 1.00 96.81 88 LEU A N 1
ATOM 688 C CA . LEU A 1 88 ? 16.275 -0.004 -1.055 1.00 96.81 88 LEU A CA 1
ATOM 689 C C . LEU A 1 88 ? 16.730 -0.176 0.401 1.00 96.81 88 LEU A C 1
ATOM 691 O O . LEU A 1 88 ? 15.901 -0.468 1.260 1.00 96.81 88 LEU A O 1
ATOM 695 N N . ILE A 1 89 ? 18.015 0.056 0.697 1.00 97.44 89 ILE A N 1
ATOM 696 C CA . ILE A 1 89 ? 18.543 0.001 2.072 1.00 97.44 89 ILE A CA 1
ATOM 697 C C . ILE A 1 89 ? 17.839 1.039 2.953 1.00 97.44 89 ILE A C 1
ATOM 699 O O . ILE A 1 89 ? 17.388 0.717 4.052 1.00 97.44 89 ILE A O 1
ATOM 703 N N . ILE A 1 90 ? 17.694 2.271 2.453 1.00 97.19 90 ILE A N 1
ATOM 704 C CA . ILE A 1 90 ? 16.990 3.341 3.171 1.00 97.19 90 ILE A CA 1
ATOM 705 C C . ILE A 1 90 ? 15.532 2.948 3.431 1.00 97.19 90 ILE A C 1
ATOM 707 O O . ILE A 1 90 ? 15.056 3.112 4.550 1.00 97.19 90 ILE A O 1
ATOM 711 N N . ALA A 1 91 ? 14.826 2.400 2.441 1.00 97.00 91 ALA A N 1
ATOM 712 C CA . ALA A 1 91 ? 13.435 1.982 2.586 1.00 97.00 91 ALA A CA 1
ATOM 713 C C . ALA A 1 91 ? 13.278 0.832 3.594 1.00 97.00 91 ALA A C 1
ATOM 715 O O . ALA A 1 91 ? 12.381 0.878 4.433 1.00 97.00 91 ALA A O 1
ATOM 716 N N . ILE A 1 92 ? 14.171 -0.164 3.567 1.00 97.94 92 ILE A N 1
ATOM 717 C CA . ILE A 1 92 ? 14.144 -1.306 4.495 1.00 97.94 92 ILE A CA 1
ATOM 718 C C . ILE A 1 92 ? 14.307 -0.859 5.949 1.00 97.94 92 ILE A C 1
ATOM 720 O O . ILE A 1 92 ? 13.702 -1.460 6.828 1.00 97.94 92 ILE A O 1
ATOM 724 N N . ILE A 1 93 ? 15.091 0.186 6.216 1.00 97.75 93 ILE A N 1
ATOM 725 C CA . ILE A 1 93 ? 15.287 0.711 7.575 1.00 97.75 93 ILE A CA 1
ATOM 726 C C . ILE A 1 93 ? 14.192 1.728 7.935 1.00 97.75 93 ILE A C 1
ATOM 728 O O . ILE A 1 93 ? 13.637 1.699 9.035 1.00 97.75 93 ILE A O 1
ATOM 732 N N . GLY A 1 94 ? 13.853 2.619 7.003 1.00 97.69 94 GLY A N 1
ATOM 733 C CA . GLY A 1 94 ? 12.912 3.715 7.215 1.00 97.69 94 GLY A CA 1
ATOM 734 C C . GLY A 1 94 ? 11.466 3.252 7.384 1.00 97.69 94 GLY A C 1
ATOM 735 O O . GLY A 1 94 ? 10.772 3.749 8.270 1.00 97.69 94 GLY A O 1
ATOM 736 N N . ILE A 1 95 ? 11.007 2.278 6.590 1.00 97.44 95 ILE A N 1
ATOM 737 C CA . ILE A 1 95 ? 9.619 1.796 6.647 1.00 97.44 95 ILE A CA 1
ATOM 738 C C . ILE A 1 95 ? 9.283 1.178 8.017 1.00 97.44 95 ILE A C 1
ATOM 740 O O . ILE A 1 95 ? 8.294 1.610 8.613 1.00 97.44 95 ILE A O 1
ATOM 744 N N . PRO A 1 96 ? 10.079 0.252 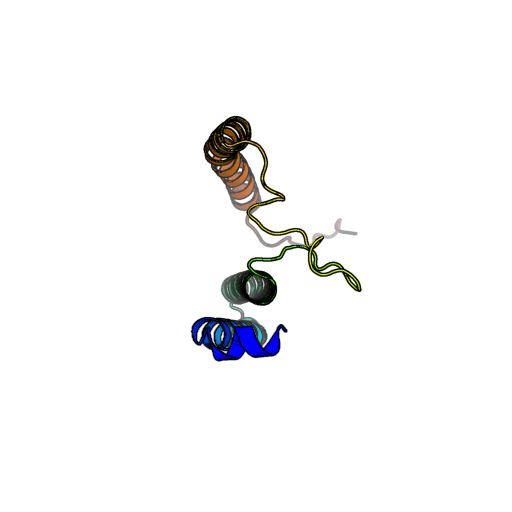8.590 1.00 97.50 96 PRO A N 1
ATOM 745 C CA . PRO A 1 96 ? 9.830 -0.264 9.936 1.00 97.50 96 PRO A CA 1
ATOM 746 C C . PRO A 1 96 ? 9.828 0.821 11.010 1.00 97.50 96 PRO A C 1
ATOM 748 O O . PRO A 1 96 ? 9.006 0.766 11.925 1.00 97.50 96 PRO A O 1
ATOM 751 N N . PHE A 1 97 ? 10.706 1.821 10.899 1.00 97.81 97 PHE A N 1
ATOM 752 C CA . PHE A 1 97 ? 10.772 2.916 11.864 1.00 97.81 97 PHE A CA 1
ATOM 753 C C . PHE A 1 97 ? 9.486 3.753 11.853 1.00 97.81 97 PHE A C 1
ATOM 755 O O . PHE A 1 97 ? 8.866 3.960 12.898 1.00 97.81 97 PHE A O 1
ATOM 762 N N . VAL A 1 98 ? 9.033 4.155 10.661 1.00 97.31 98 VAL A N 1
ATOM 763 C CA . VAL A 1 98 ? 7.781 4.905 10.487 1.00 97.31 98 VAL A CA 1
ATOM 764 C C . VAL A 1 98 ? 6.586 4.083 10.967 1.00 97.31 98 VAL A C 1
ATOM 766 O O . VAL A 1 98 ? 5.785 4.583 11.753 1.00 97.31 98 VAL A O 1
ATOM 769 N N . LEU A 1 99 ? 6.493 2.807 10.574 1.00 96.81 99 LEU A N 1
ATOM 770 C CA . LEU A 1 99 ? 5.412 1.918 11.010 1.00 96.81 99 LEU A CA 1
ATOM 771 C C . LEU A 1 99 ? 5.382 1.755 12.532 1.00 96.81 99 LEU A C 1
ATOM 773 O O . LEU A 1 99 ? 4.307 1.814 13.124 1.00 96.81 99 LEU A O 1
ATOM 777 N N . THR A 1 100 ? 6.540 1.602 13.177 1.00 98.00 100 THR A N 1
ATOM 778 C CA . THR A 1 100 ? 6.632 1.468 14.639 1.00 98.00 100 THR A CA 1
ATOM 779 C C . THR A 1 100 ? 6.091 2.711 15.336 1.00 98.00 100 THR A C 1
ATOM 781 O O . THR A 1 100 ? 5.291 2.597 16.268 1.00 98.00 100 THR A O 1
ATOM 784 N N . TYR A 1 101 ? 6.468 3.900 14.862 1.00 96.94 101 TYR A N 1
ATOM 785 C CA . TYR A 1 101 ? 5.972 5.163 15.402 1.00 96.94 101 TYR A CA 1
ATOM 786 C C . TYR A 1 101 ? 4.463 5.323 15.189 1.00 96.94 101 TYR A C 1
ATOM 788 O O . TYR A 1 101 ? 3.733 5.607 16.140 1.00 96.94 101 TYR A O 1
ATOM 796 N N . THR A 1 102 ? 3.973 5.069 13.971 1.00 95.81 102 THR A N 1
ATOM 797 C CA . THR A 1 102 ? 2.541 5.137 13.661 1.00 95.81 102 THR A CA 1
ATOM 798 C C . THR A 1 102 ? 1.743 4.167 14.534 1.00 95.81 102 THR A C 1
ATOM 800 O O . THR A 1 102 ? 0.777 4.582 15.168 1.00 95.81 102 THR A O 1
ATOM 803 N N . ILE A 1 103 ? 2.167 2.905 14.647 1.00 95.88 103 ILE A N 1
ATOM 804 C CA . ILE A 1 103 ? 1.502 1.903 15.496 1.00 95.88 103 ILE A CA 1
ATOM 805 C C . ILE A 1 103 ? 1.513 2.343 16.963 1.00 95.88 103 ILE A C 1
ATOM 807 O O . ILE A 1 103 ? 0.483 2.249 17.628 1.00 95.88 103 ILE A O 1
ATOM 811 N N . SER A 1 104 ? 2.640 2.864 17.456 1.00 96.56 104 SER A N 1
ATOM 812 C CA . SER A 1 104 ? 2.762 3.359 18.832 1.00 96.56 104 SER A CA 1
ATOM 813 C C . SER A 1 104 ? 1.755 4.469 19.122 1.00 96.56 104 SER A C 1
ATOM 815 O O . SER A 1 104 ? 1.057 4.404 20.129 1.00 96.56 104 SER A O 1
ATOM 817 N N . ILE A 1 105 ? 1.606 5.444 18.219 1.00 95.88 105 ILE A N 1
ATOM 818 C CA . ILE A 1 105 ? 0.607 6.513 18.357 1.00 95.88 105 ILE A CA 1
ATOM 819 C C . ILE A 1 105 ? -0.809 5.945 18.391 1.00 95.88 105 ILE A C 1
ATOM 821 O O . ILE A 1 105 ? -1.561 6.248 19.315 1.00 95.88 105 ILE A O 1
ATOM 825 N N . TYR A 1 106 ? -1.176 5.102 17.423 1.00 92.38 106 TYR A N 1
ATOM 826 C CA . TYR A 1 106 ? -2.509 4.493 17.394 1.00 92.38 106 TYR A CA 1
ATOM 827 C C . TYR A 1 106 ? -2.793 3.665 18.651 1.00 92.38 106 TYR A C 1
ATOM 829 O O . TYR A 1 106 ? -3.930 3.615 19.116 1.00 92.38 106 TYR A O 1
ATOM 837 N N . TRP A 1 107 ? -1.768 3.029 19.218 1.00 93.19 107 TRP A N 1
ATOM 838 C CA . TRP A 1 107 ? -1.889 2.266 20.452 1.00 93.19 107 TRP A CA 1
ATOM 839 C C . TRP A 1 107 ? -2.042 3.160 21.686 1.00 93.19 107 TRP A C 1
ATOM 841 O O . TRP A 1 107 ? -2.881 2.868 22.537 1.00 93.19 107 TRP A O 1
ATOM 851 N N . ILE A 1 108 ? -1.286 4.258 21.770 1.00 93.88 108 ILE A N 1
ATOM 852 C CA . ILE A 1 108 ? -1.373 5.237 22.864 1.00 93.88 108 ILE A CA 1
ATOM 853 C C . ILE A 1 108 ? -2.750 5.913 22.874 1.00 93.88 108 ILE A C 1
ATOM 855 O O . ILE A 1 108 ? -3.375 6.014 23.926 1.00 93.88 108 ILE A O 1
ATOM 859 N N . PHE A 1 109 ? -3.258 6.316 21.708 1.00 89.69 109 PHE A N 1
ATOM 860 C CA . PHE A 1 109 ? -4.554 6.992 21.565 1.00 89.69 109 PHE A CA 1
ATOM 861 C C . PHE A 1 109 ? -5.725 6.035 21.311 1.00 89.69 109 PHE A C 1
ATOM 863 O O . PHE A 1 109 ? -6.784 6.450 20.836 1.00 89.69 109 PHE A O 1
ATOM 870 N N . ARG A 1 110 ? -5.573 4.742 21.616 1.00 85.94 110 ARG A N 1
ATOM 871 C CA . ARG A 1 110 ? -6.660 3.780 21.420 1.00 85.94 110 ARG A CA 1
ATOM 872 C C . ARG A 1 110 ? -7.822 4.093 22.366 1.00 85.94 110 ARG A C 1
ATOM 874 O O . ARG A 1 110 ? -7.675 4.111 23.586 1.00 85.94 110 ARG A O 1
ATOM 881 N N . GLY A 1 111 ? -9.008 4.284 21.809 1.00 82.88 111 GLY A N 1
ATOM 882 C CA . GLY A 1 111 ? -10.214 4.532 22.590 1.00 82.88 111 GLY A CA 1
ATOM 883 C C . GLY A 1 111 ? -11.268 5.256 21.770 1.00 82.88 111 GLY A C 1
ATOM 884 O O . GLY A 1 111 ? -10.956 5.933 20.795 1.00 82.88 111 GLY A O 1
ATOM 885 N N . LYS A 1 112 ? -12.536 5.097 22.151 1.00 79.25 112 LYS A N 1
ATOM 886 C CA . LYS A 1 112 ? -13.616 5.894 21.565 1.00 79.25 112 LYS A CA 1
ATOM 887 C C . LYS A 1 112 ? -13.586 7.282 22.198 1.00 79.25 112 LYS A C 1
ATOM 889 O O . LYS A 1 112 ? -13.539 7.385 23.424 1.00 79.25 112 LYS A O 1
ATOM 894 N N . VAL A 1 113 ? -13.633 8.322 21.370 1.00 81.50 113 VAL A N 1
ATOM 895 C CA . VAL A 1 113 ? -13.823 9.697 21.844 1.00 81.50 113 VAL A CA 1
ATOM 896 C C . VAL A 1 113 ? -15.181 9.763 22.541 1.00 81.50 113 VAL A C 1
ATOM 898 O O . VAL A 1 113 ? -16.197 9.376 21.963 1.00 81.50 113 VAL A O 1
ATOM 901 N N . LYS A 1 114 ? -15.192 10.195 23.803 1.00 81.56 114 LYS A N 1
ATOM 902 C CA . LYS A 1 114 ? -16.420 10.477 24.549 1.00 81.56 114 LYS A CA 1
ATOM 903 C C . LYS A 1 114 ? -16.673 11.973 24.444 1.00 81.56 114 LYS A C 1
ATOM 905 O O . LYS A 1 114 ? -15.791 12.751 24.791 1.00 81.56 114 LYS A O 1
ATOM 910 N N . LEU A 1 115 ? -17.844 12.345 23.942 1.00 79.75 115 LEU A N 1
ATOM 911 C CA . LEU A 1 115 ? -18.283 13.734 23.943 1.00 79.75 115 LEU A CA 1
ATOM 912 C C . LEU A 1 115 ? -18.644 14.109 25.383 1.00 79.75 115 LEU A C 1
ATOM 914 O O . LEU A 1 115 ? -19.401 13.389 26.034 1.00 79.75 115 LEU A O 1
ATOM 918 N N . ASP A 1 116 ? -18.065 15.198 25.867 1.00 81.44 116 ASP A N 1
ATOM 919 C CA . ASP A 1 116 ? -18.386 15.802 27.162 1.00 81.44 116 ASP A CA 1
ATOM 920 C C . ASP A 1 116 ? -19.049 17.170 26.939 1.00 81.44 116 ASP A C 1
ATOM 922 O O . ASP A 1 116 ? -19.039 17.685 25.822 1.00 81.44 116 ASP A O 1
ATOM 926 N N . ALA A 1 117 ? -19.603 17.785 27.984 1.00 76.56 117 ALA A N 1
ATOM 927 C CA . ALA A 1 117 ? -20.315 19.067 27.919 1.00 76.56 117 ALA A CA 1
ATOM 928 C C . ALA A 1 117 ? -19.468 20.245 27.381 1.00 76.56 117 ALA A C 1
ATOM 930 O O . ALA A 1 117 ? -20.006 21.304 27.072 1.00 76.56 117 ALA A O 1
ATOM 931 N N . SER A 1 118 ? -18.150 20.065 27.267 1.00 72.50 118 SER A N 1
ATOM 932 C CA . SER A 1 118 ? -17.186 21.003 26.678 1.00 72.50 118 SER A CA 1
ATOM 933 C C . SER A 1 118 ? -16.756 20.651 25.244 1.00 72.50 118 SER A C 1
ATOM 935 O O . SER A 1 118 ? -15.909 21.339 24.675 1.00 72.50 118 SER A O 1
ATOM 937 N N . SER A 1 119 ? -17.297 19.579 24.656 1.00 66.25 119 SER A N 1
ATOM 938 C CA . SER A 1 119 ? -17.076 19.220 23.250 1.00 66.25 119 SER A CA 1
ATOM 939 C C . SER A 1 119 ? -17.970 20.094 22.365 1.00 66.25 119 SER A C 1
ATOM 941 O O . SER A 1 119 ? -19.191 20.027 22.490 1.00 66.25 119 SER A O 1
ATOM 943 N N . TYR A 1 120 ? -17.349 20.939 21.536 1.00 61.56 120 TYR A N 1
ATOM 944 C CA . TYR A 1 120 ? -18.023 21.848 20.596 1.00 61.56 120 TYR A CA 1
ATOM 945 C C . TYR A 1 120 ? -18.782 21.110 19.490 1.00 61.56 120 TYR A C 1
ATOM 947 O O . TYR A 1 120 ? -18.266 20.070 19.017 1.00 61.56 120 TYR A O 1
#

Sequence (120 aa):
HMTAVFKSFPLAFFIALLNMLAIANIPREIHHNRDFRAFLSSCASILALMALFAIGIYPNIVFSNPFPEYSLNIYNAASSARTLNIMLIIAIIGIPFVLTYTISIYWIFRGKVKLDASSY

Foldseek 3Di:
DLVVLCVVCVVLVVLVVLLVVLVVVLVVCVVVVNVVSSVVSVVSNVVSVVVSVDSSQPQFPAADPPPRVPTHGPVNPDDDPVVVVVVVVVCVVVVVVVVVVVVVVCVVPDDDDDDDPPRD

Solvent-accessible surface area (backbone atoms only — not comparable to full-atom values): 6889 Å² total; per-residue (Å²): 115,54,73,58,53,56,73,74,33,66,64,55,54,53,42,52,51,50,24,53,50,24,54,61,43,26,63,56,26,49,76,67,72,36,59,70,60,21,51,52,24,49,55,50,23,54,52,32,52,53,49,50,53,52,63,55,42,57,69,39,81,42,84,38,82,93,54,61,87,73,36,38,27,68,79,79,67,50,69,58,71,68,58,48,53,54,51,48,53,49,46,68,56,48,50,57,53,53,49,51,53,53,51,49,50,55,60,74,65,61,73,82,88,76,85,51,100,84,60,128

Secondary structure (DSSP, 8-state):
-HHHHHHH-HHHHHHHHHHHHHHHHHHHHHHTT-HHHHHHHHHHHHHHHHHHHHHHHTTEEE--SS-GGG-EETTTSPPPHHHHHHHHHHHHHHHHHHHHHHHHHHHHT-SPPPP-TT--